Protein AF-A0A946HLB8-F1 (afdb_monomer)

Structure (mmCIF, N/CA/C/O backbone):
data_AF-A0A946HLB8-F1
#
_entry.id   AF-A0A946HLB8-F1
#
loop_
_atom_site.group_PDB
_atom_site.id
_atom_site.type_symbol
_atom_site.label_atom_id
_atom_site.label_alt_id
_atom_site.label_comp_id
_atom_site.label_asym_id
_atom_site.label_entity_id
_atom_site.label_seq_id
_atom_site.pdbx_PDB_ins_code
_atom_site.Cartn_x
_atom_site.Cartn_y
_atom_site.Cartn_z
_atom_site.occupancy
_atom_site.B_iso_or_equiv
_atom_site.auth_seq_id
_atom_site.auth_comp_id
_atom_site.auth_asym_id
_atom_site.auth_atom_id
_atom_site.pdbx_PDB_model_num
ATOM 1 N N . ILE A 1 1 ? 6.134 8.998 5.540 1.00 95.50 1 ILE A N 1
ATOM 2 C CA . ILE A 1 1 ? 7.020 8.686 4.376 1.00 95.50 1 ILE A CA 1
ATOM 3 C C . ILE A 1 1 ? 6.295 7.846 3.326 1.00 95.50 1 ILE A C 1
ATOM 5 O O . ILE A 1 1 ? 6.237 8.283 2.181 1.00 95.50 1 ILE A O 1
ATOM 9 N N . GLY A 1 2 ? 5.721 6.693 3.700 1.00 96.19 2 GLY A N 1
ATOM 10 C CA . GLY A 1 2 ? 5.029 5.792 2.766 1.00 96.19 2 GLY A CA 1
ATOM 11 C C . GLY A 1 2 ? 3.944 6.467 1.920 1.00 96.19 2 GLY A C 1
ATOM 12 O O . GLY A 1 2 ? 3.877 6.220 0.723 1.00 96.19 2 GLY A O 1
ATOM 13 N N . GLU A 1 3 ? 3.177 7.397 2.488 1.00 97.19 3 GLU A N 1
ATOM 14 C CA . GLU A 1 3 ? 2.094 8.101 1.781 1.00 97.19 3 GLU A CA 1
ATOM 15 C C . GLU A 1 3 ? 2.585 9.108 0.728 1.00 97.19 3 GLU A C 1
ATOM 17 O O . GLU A 1 3 ? 2.048 9.185 -0.378 1.00 97.19 3 GLU A O 1
ATOM 22 N N . ASN A 1 4 ? 3.670 9.829 1.015 1.00 96.56 4 ASN A N 1
ATOM 23 C CA . ASN A 1 4 ? 4.028 11.035 0.260 1.00 96.56 4 ASN A CA 1
ATOM 24 C C . ASN A 1 4 ? 5.306 10.898 -0.582 1.00 96.56 4 ASN A C 1
ATOM 26 O O . ASN A 1 4 ? 5.440 11.542 -1.623 1.00 96.56 4 ASN A O 1
ATOM 30 N N . ALA A 1 5 ? 6.246 10.043 -0.176 1.00 98.00 5 ALA A N 1
ATOM 31 C CA . ALA A 1 5 ? 7.562 9.955 -0.800 1.00 98.00 5 ALA A CA 1
ATOM 32 C C . ALA A 1 5 ? 7.572 8.974 -1.990 1.00 98.00 5 ALA A C 1
ATOM 34 O O . ALA A 1 5 ? 8.025 7.833 -1.874 1.00 98.00 5 ALA A O 1
ATOM 35 N N . ILE A 1 6 ? 7.098 9.441 -3.153 1.00 98.00 6 ILE A N 1
ATOM 36 C CA . ILE A 1 6 ? 6.986 8.665 -4.409 1.00 98.00 6 ILE A CA 1
ATOM 37 C C . ILE A 1 6 ? 8.292 7.928 -4.752 1.00 98.00 6 ILE A C 1
ATOM 39 O O . ILE A 1 6 ? 8.270 6.725 -5.024 1.00 98.00 6 ILE A O 1
ATOM 43 N N . GLY A 1 7 ? 9.429 8.634 -4.710 1.00 98.00 7 GLY A N 1
ATOM 44 C CA . GLY A 1 7 ? 10.740 8.067 -5.048 1.00 98.00 7 GLY A CA 1
ATOM 45 C C . GLY A 1 7 ? 11.220 7.010 -4.050 1.00 98.00 7 GLY A C 1
ATOM 46 O O . GLY A 1 7 ? 11.832 6.018 -4.442 1.00 98.00 7 GLY A O 1
ATOM 47 N N . VAL A 1 8 ? 10.882 7.168 -2.765 1.00 98.44 8 VAL A N 1
ATOM 48 C CA . VAL A 1 8 ? 11.196 6.170 -1.729 1.00 98.44 8 VAL A CA 1
ATOM 49 C C . VAL A 1 8 ? 10.405 4.890 -1.981 1.00 98.44 8 VAL A C 1
ATOM 51 O O . VAL A 1 8 ? 11.008 3.818 -2.003 1.00 98.44 8 VAL A O 1
ATOM 54 N N . ARG A 1 9 ? 9.094 4.993 -2.254 1.00 98.25 9 ARG A N 1
ATOM 55 C CA . ARG A 1 9 ? 8.270 3.832 -2.628 1.00 98.25 9 ARG A CA 1
ATOM 56 C C . ARG A 1 9 ? 8.832 3.116 -3.851 1.00 98.25 9 ARG A C 1
ATOM 58 O O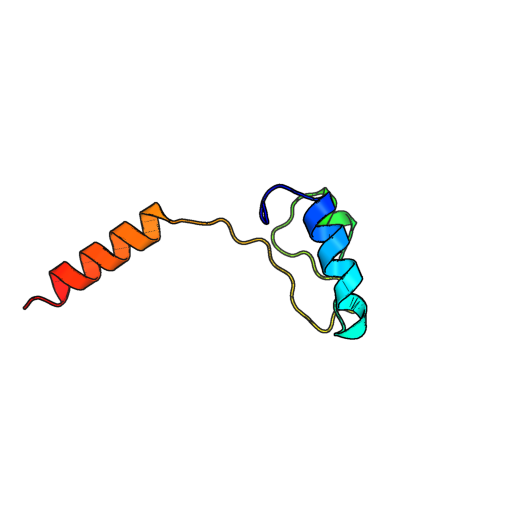 . ARG A 1 9 ? 9.034 1.909 -3.802 1.00 98.25 9 ARG A O 1
ATOM 65 N N . ALA A 1 10 ? 9.131 3.855 -4.921 1.00 98.25 10 ALA A N 1
ATOM 66 C CA . ALA A 1 10 ? 9.653 3.274 -6.156 1.00 98.25 10 ALA A CA 1
ATOM 67 C C . ALA A 1 10 ? 10.966 2.507 -5.929 1.00 98.25 10 ALA A C 1
ATOM 69 O O . ALA A 1 10 ? 11.119 1.390 -6.420 1.00 98.25 10 ALA A O 1
ATOM 70 N N . ARG A 1 11 ? 11.895 3.077 -5.152 1.00 98.50 11 ARG A N 1
ATOM 71 C CA . ARG A 1 11 ? 13.178 2.438 -4.834 1.00 98.50 11 ARG A CA 1
ATOM 72 C C . ARG A 1 11 ? 13.003 1.148 -4.031 1.00 98.50 11 ARG A C 1
ATOM 74 O O . ARG A 1 11 ? 13.623 0.148 -4.373 1.00 98.50 11 ARG A O 1
ATOM 81 N N . ILE A 1 12 ? 12.158 1.164 -2.999 1.00 98.31 12 ILE A N 1
ATOM 82 C CA . ILE A 1 12 ? 11.891 -0.021 -2.168 1.00 98.31 12 ILE A CA 1
ATOM 83 C C . ILE A 1 12 ? 11.233 -1.121 -3.006 1.00 98.31 12 ILE A C 1
ATOM 85 O O . ILE A 1 12 ? 11.708 -2.251 -3.010 1.00 98.31 12 ILE A O 1
ATOM 89 N N . LEU A 1 13 ? 10.175 -0.790 -3.752 1.00 98.25 13 LEU A N 1
ATOM 90 C CA . LEU A 1 13 ? 9.399 -1.771 -4.515 1.00 98.25 13 LEU A CA 1
ATOM 91 C C . LEU A 1 13 ? 10.214 -2.416 -5.643 1.00 98.25 13 LEU A C 1
ATOM 93 O O . LEU A 1 13 ? 10.064 -3.610 -5.879 1.00 98.25 13 LEU A O 1
ATOM 97 N N . ARG A 1 14 ? 11.130 -1.669 -6.274 1.00 97.94 14 ARG A N 1
ATOM 98 C CA . ARG A 1 14 ? 12.097 -2.224 -7.236 1.00 97.94 14 ARG A CA 1
ATOM 99 C C . ARG A 1 14 ? 12.999 -3.285 -6.595 1.00 97.94 14 ARG A C 1
ATOM 101 O O . ARG A 1 14 ? 13.268 -4.316 -7.197 1.00 97.94 14 ARG A O 1
ATOM 108 N N . GLY A 1 15 ? 13.429 -3.064 -5.352 1.00 98.31 15 GLY A N 1
ATOM 109 C CA . GLY A 1 15 ? 14.223 -4.034 -4.589 1.00 98.31 15 GLY A CA 1
ATOM 110 C C . GLY A 1 15 ? 13.466 -5.314 -4.210 1.00 98.31 15 GLY A C 1
ATOM 111 O O . GLY A 1 15 ? 14.091 -6.282 -3.788 1.00 98.31 15 GLY A O 1
ATOM 112 N N . LEU A 1 16 ? 12.139 -5.338 -4.372 1.00 98.31 16 LEU A N 1
ATOM 113 C CA . LEU A 1 16 ? 11.272 -6.477 -4.061 1.00 98.31 16 LEU A CA 1
ATOM 114 C C . LEU A 1 16 ? 10.774 -7.217 -5.315 1.00 98.31 16 LEU A C 1
ATOM 116 O O . LEU A 1 16 ? 9.954 -8.128 -5.200 1.00 98.31 16 LEU A O 1
ATOM 120 N N . GLU A 1 17 ? 11.264 -6.873 -6.511 1.00 98.19 17 GLU A N 1
ATOM 121 C CA . GLU A 1 17 ? 10.861 -7.538 -7.762 1.00 98.19 17 GLU A CA 1
ATOM 122 C C . GLU A 1 17 ? 11.118 -9.054 -7.738 1.00 98.19 17 GLU A C 1
ATOM 124 O O . GLU A 1 17 ? 10.322 -9.821 -8.284 1.00 98.19 17 GLU A O 1
ATOM 129 N N . TRP A 1 18 ? 12.170 -9.502 -7.042 1.00 97.94 18 TRP A N 1
ATOM 130 C CA . TRP A 1 18 ? 12.486 -10.925 -6.859 1.00 97.94 18 TRP A CA 1
ATOM 131 C C . TRP A 1 18 ? 11.364 -11.703 -6.148 1.00 97.94 18 TRP A C 1
ATOM 133 O O . TRP A 1 18 ? 11.189 -12.892 -6.399 1.00 97.94 18 TRP A O 1
ATOM 143 N N . ALA A 1 19 ? 10.567 -11.031 -5.312 1.00 97.94 19 ALA A N 1
ATOM 144 C CA . ALA A 1 19 ? 9.418 -11.602 -4.612 1.00 97.94 19 ALA A CA 1
ATOM 145 C C . ALA A 1 19 ? 8.110 -11.505 -5.428 1.00 97.94 19 ALA A C 1
ATOM 147 O O . ALA A 1 19 ? 7.033 -11.833 -4.934 1.00 97.94 19 ALA A O 1
ATOM 148 N N . GLY A 1 20 ? 8.177 -11.048 -6.684 1.00 98.25 20 GLY A N 1
ATOM 149 C CA . GLY A 1 20 ? 7.019 -10.919 -7.571 1.00 98.25 20 GLY A CA 1
ATOM 150 C C . GLY A 1 20 ? 6.267 -9.589 -7.463 1.00 98.25 20 GLY A C 1
ATOM 151 O O . GLY A 1 20 ? 5.158 -9.483 -7.990 1.00 98.25 20 GLY A O 1
ATOM 152 N N . VAL A 1 21 ? 6.853 -8.576 -6.818 1.00 98.56 21 VAL A N 1
ATOM 153 C CA . VAL A 1 21 ? 6.327 -7.202 -6.810 1.00 98.56 21 VAL A CA 1
ATOM 154 C C . VAL A 1 21 ? 6.470 -6.589 -8.204 1.00 98.56 21 VAL A C 1
ATOM 156 O O . VAL A 1 21 ? 7.562 -6.565 -8.767 1.00 98.56 21 VAL A O 1
ATOM 159 N N . ARG A 1 22 ? 5.379 -6.049 -8.758 1.00 98.50 22 ARG A N 1
ATOM 160 C CA . ARG A 1 22 ? 5.395 -5.225 -9.977 1.00 98.50 22 ARG A CA 1
ATOM 161 C C . ARG A 1 22 ? 4.661 -3.913 -9.715 1.00 98.50 22 ARG A C 1
ATOM 163 O O . ARG A 1 22 ? 3.457 -3.904 -9.473 1.00 98.50 22 ARG A O 1
ATOM 170 N N . LEU A 1 23 ? 5.398 -2.805 -9.744 1.00 98.44 23 LEU A N 1
ATOM 171 C CA . LEU A 1 23 ? 4.862 -1.461 -9.522 1.00 98.44 23 LEU A CA 1
ATOM 172 C C . LEU A 1 23 ? 4.266 -0.889 -10.815 1.00 98.44 23 LEU A C 1
ATOM 174 O O . LEU A 1 23 ? 4.937 -0.856 -11.843 1.00 98.44 23 LEU A O 1
ATOM 178 N N . ASP A 1 24 ? 3.048 -0.36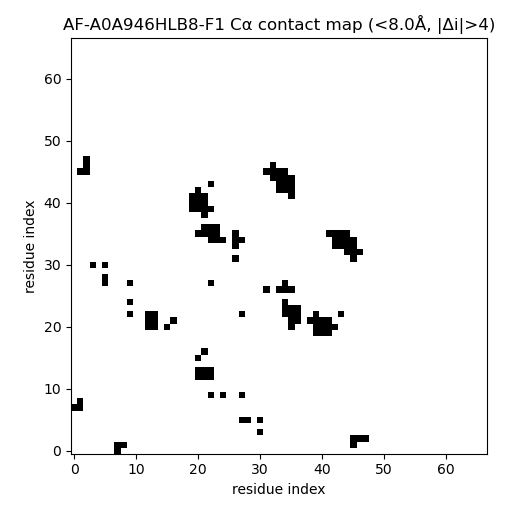0 -10.734 1.00 98.50 24 ASP A N 1
ATOM 179 C CA . ASP A 1 24 ? 2.510 0.577 -11.718 1.00 98.50 24 ASP A CA 1
ATOM 180 C C . ASP A 1 24 ? 3.105 1.968 -11.431 1.00 98.50 24 ASP A C 1
ATOM 182 O O . ASP A 1 24 ? 2.740 2.664 -10.474 1.00 98.50 24 ASP A O 1
ATOM 186 N N . VAL A 1 25 ? 4.092 2.347 -12.245 1.00 97.81 25 VAL A N 1
ATOM 187 C CA . VAL A 1 25 ? 4.843 3.605 -12.108 1.00 97.81 25 VAL A CA 1
ATOM 188 C C . VAL A 1 25 ? 3.921 4.818 -12.240 1.00 97.81 25 VAL A C 1
ATOM 190 O O . VAL A 1 25 ? 4.054 5.780 -11.478 1.00 97.81 25 VAL A O 1
ATOM 193 N N . ASP A 1 26 ? 2.944 4.748 -13.137 1.00 98.25 26 ASP A N 1
ATOM 194 C CA . ASP A 1 26 ? 1.976 5.806 -13.392 1.00 98.25 26 ASP A CA 1
ATOM 195 C C . ASP A 1 26 ? 1.021 5.984 -12.213 1.00 98.25 26 ASP A C 1
ATOM 197 O O . ASP A 1 26 ? 0.769 7.109 -11.772 1.00 98.25 26 ASP A O 1
ATOM 201 N N . ALA A 1 27 ? 0.514 4.88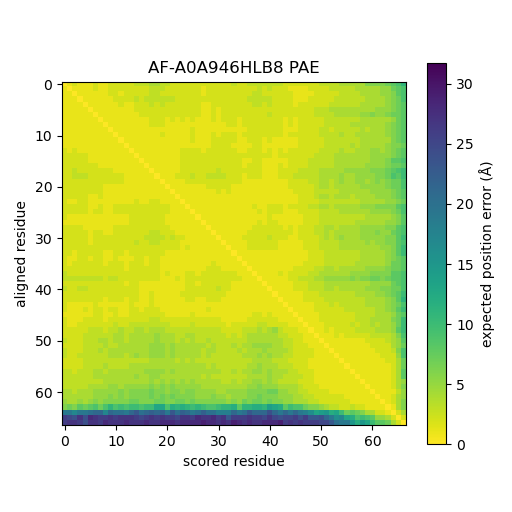3 -11.655 1.00 98.31 27 ALA A N 1
ATOM 202 C CA . ALA A 1 27 ? -0.288 4.917 -10.438 1.00 98.31 27 ALA A CA 1
ATOM 203 C C . ALA A 1 27 ? 0.497 5.518 -9.263 1.00 98.31 27 ALA A C 1
ATOM 205 O O . ALA A 1 27 ? -0.048 6.329 -8.508 1.00 98.31 27 ALA A O 1
ATOM 206 N N . ASN A 1 28 ? 1.785 5.180 -9.140 1.00 98.25 28 ASN A N 1
ATOM 207 C CA . ASN A 1 28 ? 2.655 5.717 -8.098 1.00 98.25 28 ASN A CA 1
ATOM 208 C C . ASN A 1 28 ? 2.900 7.225 -8.257 1.00 98.25 28 ASN A C 1
ATOM 210 O O . ASN A 1 28 ? 2.819 7.959 -7.268 1.00 98.25 28 ASN A O 1
ATOM 214 N N . HIS A 1 29 ? 3.149 7.696 -9.484 1.00 97.81 29 HIS A N 1
ATOM 215 C CA . HIS A 1 29 ? 3.315 9.120 -9.787 1.00 97.81 29 HIS A CA 1
ATOM 216 C C . HIS A 1 29 ? 2.032 9.917 -9.545 1.00 97.81 29 HIS A C 1
ATOM 218 O O . HIS A 1 29 ? 2.084 10.998 -8.961 1.00 97.81 29 HIS A O 1
ATOM 224 N N . ARG A 1 30 ? 0.874 9.356 -9.914 1.00 97.88 30 ARG A N 1
ATOM 225 C CA . ARG A 1 30 ? -0.449 9.960 -9.680 1.00 97.88 30 ARG A CA 1
ATOM 226 C C . ARG A 1 30 ? -0.948 9.805 -8.238 1.00 97.88 30 ARG A C 1
ATOM 228 O O . ARG A 1 30 ? -2.068 10.212 -7.953 1.00 97.88 30 ARG A O 1
ATOM 235 N N . ARG A 1 31 ? -0.144 9.220 -7.336 1.00 97.00 31 ARG A N 1
ATOM 236 C CA . ARG A 1 31 ? -0.479 8.990 -5.917 1.00 97.00 31 ARG A CA 1
ATOM 237 C C . ARG A 1 31 ? -1.813 8.252 -5.722 1.00 97.00 31 ARG A C 1
ATOM 239 O O . ARG A 1 31 ? -2.584 8.581 -4.826 1.00 97.00 31 ARG A O 1
ATOM 246 N N . LYS A 1 32 ? -2.094 7.253 -6.564 1.00 98.06 32 LYS A N 1
ATOM 247 C CA . LYS A 1 32 ? -3.276 6.396 -6.398 1.00 98.06 32 LYS A CA 1
ATOM 248 C C . LYS A 1 32 ? -3.145 5.526 -5.143 1.00 98.06 32 LYS A C 1
ATOM 250 O O . LYS A 1 32 ? -2.041 5.226 -4.699 1.00 98.06 32 LYS A O 1
ATOM 255 N N . ALA A 1 33 ? -4.278 5.060 -4.616 1.00 97.81 33 ALA A N 1
ATOM 256 C CA . ALA A 1 33 ? -4.293 4.118 -3.496 1.00 97.81 33 ALA A CA 1
ATOM 257 C C . ALA A 1 33 ? -3.742 2.737 -3.894 1.00 97.81 33 ALA A C 1
ATOM 259 O O . ALA A 1 33 ? -2.969 2.149 -3.147 1.00 97.81 33 ALA A O 1
ATOM 260 N N . ARG A 1 34 ? -4.098 2.229 -5.083 1.00 98.44 34 ARG A N 1
ATOM 261 C CA . ARG A 1 34 ? -3.586 0.965 -5.639 1.00 98.44 34 ARG A CA 1
ATOM 262 C C . ARG A 1 34 ? -2.364 1.233 -6.509 1.00 98.44 34 ARG A C 1
ATOM 264 O O . ARG A 1 34 ? -2.475 2.006 -7.458 1.00 98.44 34 ARG A O 1
ATOM 271 N N . LEU A 1 35 ? -1.243 0.572 -6.222 1.00 98.62 35 LEU A N 1
ATOM 272 C CA . LEU A 1 35 ? 0.033 0.818 -6.909 1.00 98.62 35 LEU A CA 1
ATOM 273 C C . LEU A 1 35 ? 0.606 -0.386 -7.668 1.00 98.62 35 LEU A C 1
ATOM 275 O O . LEU A 1 35 ? 1.669 -0.271 -8.267 1.00 98.62 35 LEU A O 1
ATOM 279 N N . HIS A 1 36 ? -0.026 -1.553 -7.619 1.00 98.62 36 HIS A N 1
ATOM 280 C CA . HIS A 1 36 ? 0.495 -2.737 -8.298 1.00 98.62 36 HIS A CA 1
ATOM 281 C C . HIS A 1 36 ? 0.013 -2.807 -9.750 1.00 98.62 36 HIS A C 1
ATOM 283 O O . HIS A 1 36 ? -1.146 -2.506 -10.035 1.00 98.62 36 HIS A O 1
ATOM 289 N N . ALA A 1 37 ? 0.903 -3.227 -10.648 1.00 98.38 37 ALA A N 1
ATOM 290 C CA . ALA A 1 37 ? 0.537 -3.612 -12.005 1.00 98.38 37 ALA A CA 1
ATOM 291 C C . ALA A 1 37 ? -0.264 -4.922 -11.982 1.00 98.38 37 ALA 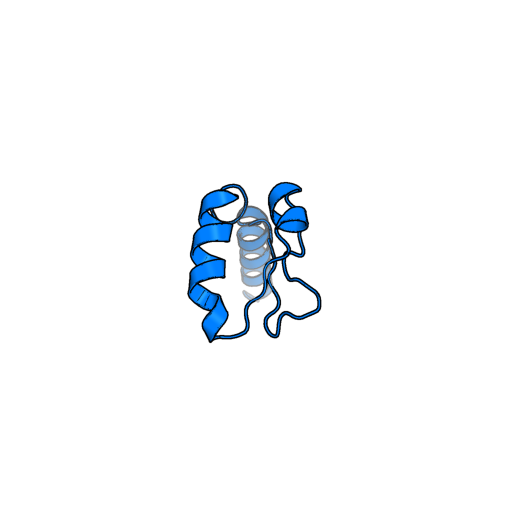A C 1
ATOM 293 O O . ALA A 1 37 ? -0.145 -5.710 -11.042 1.00 98.38 37 ALA A O 1
ATOM 294 N N . ASP A 1 38 ? -1.025 -5.199 -13.038 1.00 97.81 38 ASP A N 1
ATOM 295 C CA . ASP A 1 38 ? -1.882 -6.394 -13.096 1.00 97.81 38 ASP A CA 1
ATOM 296 C C . ASP A 1 38 ? -1.077 -7.707 -13.157 1.00 97.81 38 ASP A C 1
ATOM 298 O O . ASP A 1 38 ? -1.575 -8.768 -12.797 1.00 97.81 38 ASP A O 1
ATOM 302 N N . SER A 1 39 ? 0.200 -7.634 -13.543 1.00 97.75 39 SER A N 1
ATOM 303 C CA . SER A 1 39 ? 1.149 -8.754 -13.507 1.00 97.75 39 SER A CA 1
ATOM 304 C C . SER A 1 39 ? 1.833 -8.955 -12.148 1.00 97.75 39 SER A C 1
ATOM 306 O O . SER A 1 39 ? 2.635 -9.879 -11.992 1.00 97.75 39 SER A O 1
ATOM 308 N N . SER A 1 40 ? 1.572 -8.087 -11.165 1.00 98.44 40 SER A N 1
ATOM 309 C CA . SER A 1 40 ? 2.146 -8.217 -9.826 1.00 98.44 40 SER A CA 1
ATOM 310 C C . SER A 1 40 ? 1.543 -9.413 -9.100 1.00 98.44 40 SER A C 1
ATOM 312 O O . SER A 1 40 ? 0.325 -9.543 -9.014 1.00 98.44 40 SER A O 1
ATOM 314 N N . LYS A 1 41 ? 2.391 -10.244 -8.489 1.00 98.50 41 LYS A N 1
ATOM 315 C CA . LYS A 1 41 ? 1.941 -11.315 -7.582 1.00 98.50 41 LYS A CA 1
ATOM 316 C C . LYS A 1 41 ? 1.593 -10.791 -6.188 1.00 98.50 41 LYS A C 1
ATOM 318 O O . LYS A 1 41 ? 0.959 -11.489 -5.406 1.00 98.50 41 LYS A O 1
ATOM 323 N N . VAL A 1 42 ? 2.033 -9.573 -5.873 1.00 98.38 42 VAL A N 1
ATOM 324 C CA . VAL A 1 42 ? 1.862 -8.931 -4.567 1.00 98.38 42 VAL A CA 1
ATOM 325 C C . VAL A 1 42 ? 1.026 -7.667 -4.730 1.00 98.38 42 VAL A C 1
ATOM 327 O O . VAL A 1 42 ? 1.321 -6.819 -5.578 1.00 98.38 42 VAL A O 1
ATOM 330 N N . ALA A 1 43 ? 0.000 -7.518 -3.897 1.00 98.44 43 ALA A N 1
ATOM 331 C CA . ALA A 1 43 ? -0.788 -6.297 -3.840 1.00 98.44 43 ALA A CA 1
ATOM 332 C C . ALA A 1 43 ? -0.006 -5.181 -3.132 1.00 98.44 43 ALA A C 1
ATOM 334 O O . ALA A 1 43 ? 0.559 -5.377 -2.059 1.00 98.44 43 ALA A O 1
ATOM 335 N N . ILE A 1 44 ? -0.001 -3.990 -3.728 1.00 98.44 44 ILE A N 1
ATOM 336 C CA . ILE A 1 44 ? 0.657 -2.796 -3.184 1.00 98.44 44 ILE A CA 1
ATOM 337 C C . ILE A 1 44 ? -0.394 -1.701 -3.012 1.00 98.44 44 ILE A C 1
ATOM 339 O O . ILE A 1 44 ? -1.060 -1.337 -3.991 1.00 98.44 44 ILE A O 1
ATOM 343 N N . TRP A 1 45 ? -0.506 -1.174 -1.791 1.00 98.44 45 TRP A N 1
ATOM 344 C CA . TRP A 1 45 ? -1.465 -0.137 -1.419 1.00 98.44 45 TRP A CA 1
ATOM 345 C C . TRP A 1 45 ? -0.802 1.005 -0.650 1.00 98.44 45 TRP A C 1
ATOM 347 O O . TRP A 1 45 ? 0.116 0.789 0.139 1.00 98.44 45 TRP A O 1
ATOM 357 N N . VAL A 1 46 ? -1.304 2.218 -0.864 1.00 98.12 46 VAL A N 1
ATOM 358 C CA . VAL A 1 46 ? -1.092 3.363 0.023 1.00 98.12 46 VAL A CA 1
ATOM 359 C C . VAL A 1 46 ? -2.360 3.538 0.841 1.00 98.12 46 VAL A C 1
ATOM 361 O O . VAL A 1 46 ? -3.428 3.791 0.285 1.00 98.12 46 VAL A O 1
ATOM 364 N N . VAL A 1 47 ? -2.232 3.395 2.156 1.00 97.06 47 VAL A N 1
ATOM 365 C CA . VAL A 1 47 ? -3.329 3.562 3.109 1.00 97.06 47 VAL A CA 1
ATOM 366 C C . VAL A 1 47 ? -2.963 4.731 4.022 1.00 97.06 47 VAL A C 1
ATOM 368 O O . VAL A 1 47 ? -1.904 4.661 4.646 1.00 97.06 47 VAL A O 1
ATOM 371 N N . PRO A 1 48 ? -3.780 5.798 4.082 1.00 96.31 48 PRO A N 1
ATOM 372 C CA . PRO A 1 48 ? -3.547 6.895 5.010 1.00 96.31 48 PRO A CA 1
ATOM 373 C C . PRO A 1 48 ? -3.604 6.410 6.455 1.00 96.31 48 PRO A C 1
ATOM 375 O O . PRO A 1 48 ? -4.549 5.706 6.838 1.00 96.31 48 PRO A O 1
ATOM 378 N N . ALA A 1 49 ? -2.620 6.806 7.255 1.00 94.38 49 ALA A N 1
ATOM 379 C CA . ALA A 1 49 ? -2.703 6.640 8.695 1.00 94.38 49 ALA A CA 1
ATOM 380 C C . ALA A 1 49 ? -3.884 7.464 9.246 1.00 94.38 49 ALA A C 1
ATOM 382 O O . ALA A 1 49 ? -4.144 8.582 8.808 1.00 94.38 49 ALA A O 1
ATOM 383 N N . GLN A 1 50 ? -4.632 6.882 10.181 1.00 96.94 50 GLN A N 1
ATOM 384 C CA . GLN A 1 50 ? -5.761 7.524 10.866 1.00 96.94 50 GLN A CA 1
ATOM 385 C C . GLN A 1 50 ? -5.585 7.317 12.374 1.00 96.94 50 GLN A C 1
ATOM 387 O O . GLN A 1 50 ? -6.393 6.646 13.021 1.00 96.94 50 GLN A O 1
ATOM 392 N N . GLU A 1 51 ? -4.472 7.817 12.907 1.00 96.88 51 GLU A N 1
ATOM 393 C CA . GLU A 1 51 ? -4.023 7.552 14.279 1.00 96.88 51 GLU A CA 1
ATOM 394 C C . GLU A 1 51 ? -5.059 8.028 15.303 1.00 96.88 51 GLU A C 1
ATOM 396 O O . GLU A 1 51 ? -5.446 7.273 16.192 1.00 96.88 51 GLU A O 1
ATOM 401 N N . GLU A 1 52 ? -5.619 9.223 15.118 1.00 97.69 52 GLU A N 1
ATOM 402 C CA . GLU A 1 52 ? -6.628 9.792 16.014 1.00 97.69 52 GLU A CA 1
ATOM 403 C C . GLU A 1 52 ? -7.905 8.948 16.039 1.00 97.69 52 GLU A C 1
ATOM 405 O O . GLU A 1 52 ? -8.515 8.750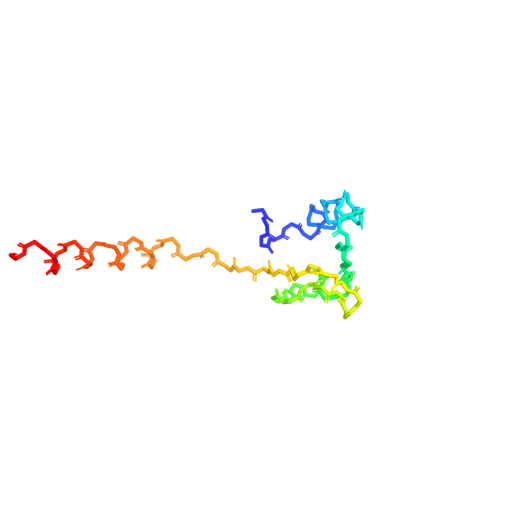 17.092 1.00 97.69 52 GLU A O 1
ATOM 410 N N . ARG A 1 53 ? -8.304 8.405 14.882 1.00 97.44 53 ARG A N 1
ATOM 411 C CA . ARG A 1 53 ? -9.479 7.534 14.780 1.00 97.44 53 ARG A CA 1
ATOM 412 C C . ARG A 1 53 ? -9.250 6.209 15.499 1.00 97.44 53 ARG A C 1
ATOM 414 O O . ARG A 1 53 ? -10.172 5.728 16.154 1.00 97.44 53 ARG A O 1
ATOM 421 N N . MET A 1 54 ? -8.056 5.630 15.367 1.00 96.81 54 MET A N 1
ATOM 422 C CA . MET A 1 54 ? -7.674 4.407 16.077 1.00 96.81 54 MET A CA 1
ATOM 423 C C . MET A 1 54 ? -7.707 4.637 17.590 1.00 96.81 54 MET A C 1
ATOM 425 O O . MET A 1 54 ? -8.417 3.924 18.290 1.00 96.81 54 MET A O 1
ATOM 429 N N . ILE A 1 55 ? -7.063 5.702 18.076 1.00 97.81 55 ILE A N 1
ATOM 430 C CA . ILE A 1 55 ? -7.048 6.061 19.502 1.00 97.81 55 ILE A CA 1
ATOM 431 C C . ILE A 1 55 ? -8.473 6.249 20.042 1.00 97.81 55 ILE A C 1
ATOM 433 O O . ILE A 1 55 ? -8.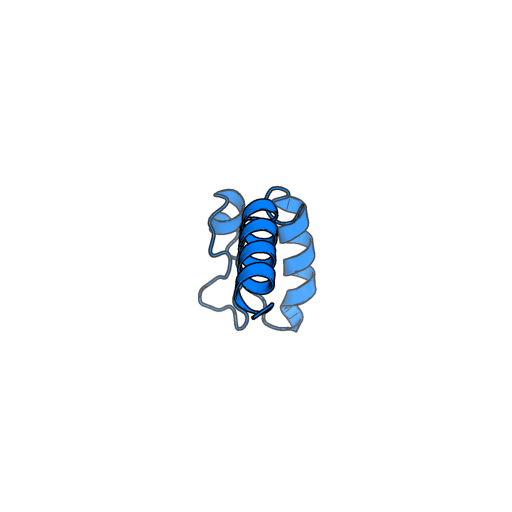809 5.730 21.109 1.00 97.81 55 ILE A O 1
ATOM 437 N N . ALA A 1 56 ? -9.333 6.963 19.310 1.00 97.94 56 ALA A N 1
ATOM 438 C CA . ALA A 1 56 ? -10.717 7.186 19.722 1.00 97.94 56 ALA A CA 1
ATOM 439 C C . ALA A 1 56 ? -11.533 5.882 19.767 1.00 97.94 56 ALA A C 1
ATOM 441 O O . ALA A 1 56 ? -12.294 5.663 20.713 1.00 97.94 56 ALA A O 1
ATOM 442 N N . ALA A 1 57 ? -11.372 5.013 18.764 1.00 97.19 57 ALA A N 1
ATOM 443 C CA . ALA A 1 57 ? -12.055 3.72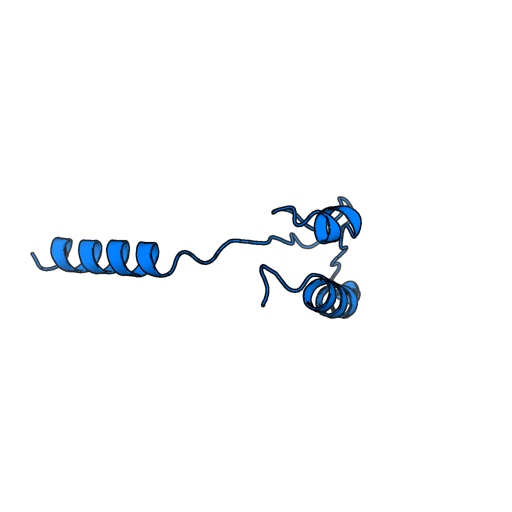4 18.704 1.00 97.19 57 ALA A CA 1
ATOM 444 C C . ALA A 1 57 ? -11.617 2.793 19.845 1.00 97.19 57 ALA A C 1
ATOM 446 O O . ALA A 1 57 ? -12.473 2.218 20.519 1.00 97.19 57 ALA A O 1
ATOM 447 N N . ASP A 1 58 ? -10.313 2.708 20.106 1.00 97.19 58 ASP A N 1
ATOM 448 C CA . ASP A 1 58 ? -9.749 1.877 21.170 1.00 97.19 58 ASP A CA 1
ATOM 449 C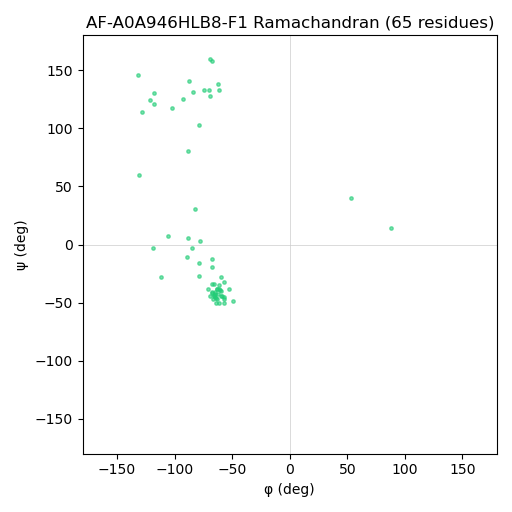 C . ASP A 1 58 ? -10.184 2.382 22.550 1.00 97.19 58 ASP A C 1
ATOM 451 O O . ASP A 1 58 ? -10.651 1.602 23.381 1.00 97.19 58 ASP A O 1
ATOM 455 N N . THR A 1 59 ? -10.143 3.701 22.770 1.00 97.62 59 THR A N 1
ATOM 456 C CA . THR A 1 59 ? -10.643 4.326 24.006 1.00 97.62 59 THR A CA 1
ATOM 457 C C . THR A 1 59 ? -12.116 3.989 24.241 1.00 97.62 59 THR A C 1
ATOM 459 O O . THR A 1 59 ? -12.496 3.578 25.337 1.00 97.62 59 THR A O 1
ATOM 462 N N . LEU A 1 60 ? -12.958 4.112 23.208 1.00 97.69 60 LEU A N 1
ATOM 463 C CA . LEU A 1 60 ? -14.376 3.763 23.302 1.00 97.69 60 LEU A CA 1
ATOM 464 C C . LEU A 1 60 ? -14.581 2.269 23.587 1.00 97.69 60 LEU A C 1
ATOM 466 O O . LEU A 1 60 ? -15.483 1.915 24.346 1.00 97.69 60 LEU A O 1
ATOM 470 N N . SER A 1 61 ? -13.766 1.397 22.989 1.00 97.19 61 SER A N 1
ATOM 471 C CA . SER A 1 61 ? -13.809 -0.044 23.243 1.00 97.19 61 SER A CA 1
ATOM 472 C C . SER A 1 61 ? -13.479 -0.367 24.701 1.00 97.19 61 SER A C 1
ATOM 474 O O . SER A 1 61 ? -14.185 -1.163 25.316 1.00 97.19 61 SER A O 1
ATOM 476 N N . ILE A 1 62 ? -12.463 0.283 25.279 1.00 97.19 62 ILE A N 1
ATOM 477 C CA . ILE A 1 62 ? -12.089 0.119 26.693 1.00 97.19 62 ILE A CA 1
ATOM 478 C C . ILE A 1 62 ? -13.226 0.583 27.608 1.00 97.19 62 ILE A C 1
ATOM 480 O O . ILE A 1 62 ? -13.620 -0.150 28.511 1.00 97.19 62 ILE A O 1
ATOM 484 N N . LEU A 1 63 ? -13.811 1.755 27.342 1.00 97.12 63 LEU A N 1
ATOM 485 C CA . LEU A 1 63 ? -14.932 2.277 28.134 1.00 97.12 63 LEU A CA 1
ATOM 486 C C . LEU A 1 63 ? -16.167 1.364 28.090 1.00 97.12 63 LEU A C 1
ATOM 488 O O . LEU A 1 63 ? -16.878 1.257 29.083 1.00 97.12 63 LEU A O 1
ATOM 492 N N . LYS A 1 64 ? -16.423 0.700 26.956 1.00 94.38 64 LYS A N 1
ATOM 493 C CA . LYS A 1 64 ? -17.539 -0.250 26.803 1.00 94.38 64 LYS A CA 1
ATOM 494 C C . LYS A 1 64 ? -17.261 -1.629 27.408 1.00 94.38 64 LYS A C 1
ATOM 496 O O . LYS A 1 64 ? -18.213 -2.323 27.743 1.00 94.38 64 LYS A O 1
ATOM 501 N N . GLY A 1 65 ? -15.994 -2.033 27.496 1.00 82.69 65 GLY A N 1
ATOM 502 C CA . GLY A 1 65 ? -15.567 -3.318 28.060 1.00 82.69 65 GLY A CA 1
ATOM 503 C C . GLY A 1 65 ? -15.306 -3.296 29.568 1.00 82.69 65 GLY A C 1
ATOM 504 O O . GLY A 1 65 ? -15.146 -4.356 30.158 1.00 82.69 65 GLY A O 1
ATOM 505 N N . ALA A 1 66 ? -15.268 -2.119 30.197 1.00 61.84 66 ALA A N 1
ATOM 506 C CA . ALA A 1 66 ? -15.085 -1.947 31.641 1.00 61.84 66 ALA A CA 1
ATOM 507 C C . ALA A 1 66 ? -16.390 -2.119 32.459 1.00 61.84 66 ALA A C 1
ATOM 509 O O . ALA A 1 66 ? -16.550 -1.465 33.490 1.00 61.84 66 ALA A O 1
ATOM 510 N N . ALA A 1 67 ? -17.317 -2.963 31.988 1.00 48.12 67 ALA A N 1
ATOM 511 C CA . ALA A 1 67 ? -18.570 -3.302 32.670 1.00 48.12 67 ALA A CA 1
ATOM 512 C C . ALA A 1 67 ? -18.450 -4.620 33.446 1.00 48.12 67 ALA A C 1
ATOM 514 O O . ALA A 1 67 ? -17.923 -5.594 32.862 1.00 48.12 67 ALA A O 1
#

Sequence (67 aa):
IGENAIGVRARILRGLEWAGVRLDVDANHRRKARLHADSSKVAIWVVPAQEERMIAADTLSILKGAA

Solvent-accessible surface area (backbone atoms only — not comparable to full-atom values): 4022 Å² total; per-residue (Å²): 102,86,84,76,38,55,69,59,52,55,56,55,47,61,75,37,40,90,78,35,40,34,75,28,64,66,33,43,75,70,66,43,48,63,25,41,32,93,84,26,77,40,91,42,74,52,75,83,86,54,65,71,60,51,54,52,51,52,52,51,50,51,68,68,64,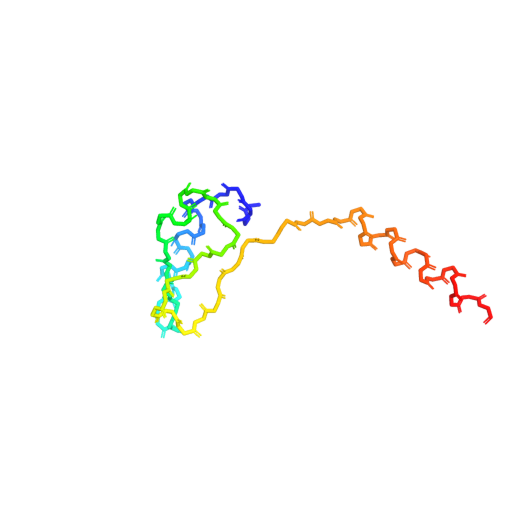74,115

Secondary structure (DSSP, 8-state):
-TTT-HHHHHHHHHTTGGGT--B-HHHHHTT-SB-B-TT-SS--B-----HHHHHHHHHHHHHHH--

Mean predicted aligned error: 3.43 Å

pLDDT: mean 96.23, std 7.61, range [48.12, 98.62]

Foldseek 3Di:
DLQPPLVVVVVVQVVCVVVQFAFPNVCSVVSHQWTGDPSGPDTDGDDDDPPVVVVVVVVVVVVVPPD

Radius of gyration: 16.81 Å; Cα contacts (8 Å, |Δi|>4): 67; chains: 1; bounding box: 33×23×46 Å

Nearest PDB structures (foldseek):
  7fj8-assembly1_B  TM=9.294E-01  e=1.056E-03  Klebsiella pneumoniae
  7fj9-assembly1_B  TM=9.271E-01  e=1.216E-03  Klebsiella pneumoniae
  7fjb-assembly1_B  TM=9.256E-01  e=2.839E-03  Klebsiella pneumoniae
  7fj7-assembly1_B  TM=9.222E-01  e=3.269E-03  Klebsiella pneumoniae
  7fj9-assembly1_A  TM=9.290E-01  e=4.654E-03  Klebsiella pneumoniae